Protein AF-A0A6B2DWH6-F1 (afdb_monomer)

pLDDT: mean 88.84, std 14.43, range [35.09, 98.5]

Foldseek 3Di:
DDPDPLQQDDAPPLQQQPDAQLPPRARWDDDRQWTAGPVGDIWGQDSLGDTDRDPDDDDPPPAQDLVNLVVVVVVVVVCPCVVVLQVLLVVLLCPAEEDEDAQCQLVSSVVSNCVRNVYRYHYDDPHPSRVSNNSD

Mean predicted aligned error: 5.58 Å

Nearest PDB structures (foldseek):
  1p91-assembly1_A  TM=9.399E-01  e=2.922E-08  Escherichia coli
  4ine-assembly1_B  TM=8.346E-01  e=4.955E-01  Caenorhabditis elegans
  3mcz-assembly1_B  TM=8.087E-01  e=8.237E-01  Burkholderia thailandensis E264
  7fbh-assembly1_B-5  TM=5.755E-01  e=1.459E+00  Streptomyces sp. RI18
  1x19-assembly1_A  TM=5.813E-01  e=2.426E+00  Chlorobaculum tepidum TLS

Sequence (136 aa):
MSASGPGNDPLPPQVVEALRCSVCGDPIGLADRTLRCGNRHSFDLARQGYVNLLHARIPSGTADTADMVAARADFLASGAYRGLADELARVCAEADDLVIDAGAGTGYYLARVLDASGAAGLALDVSAVALRRAAR

Solvent-accessible surface area (backbone atoms only — not comparable to full-atom values): 8074 Å² total; per-residue (Å²): 138,81,82,73,59,94,52,71,74,68,79,56,66,68,59,43,70,73,42,52,32,80,87,78,63,43,65,34,45,79,53,92,55,32,40,35,27,93,89,64,57,72,34,58,51,41,70,52,62,47,68,72,72,74,91,64,84,78,65,89,87,79,60,72,47,71,65,56,50,46,54,52,49,55,50,53,70,70,44,82,52,43,70,59,33,53,49,51,12,60,76,41,31,83,44,66,62,76,47,77,34,83,66,32,44,57,26,68,53,55,54,44,22,36,76,54,25,70,26,48,78,43,76,40,61,92,36,69,66,25,42,54,52,42,38,106

Structure (mmCIF, N/CA/C/O backbone):
data_AF-A0A6B2DWH6-F1
#
_entry.id   AF-A0A6B2DWH6-F1
#
loop_
_atom_site.group_PDB
_atom_site.id
_atom_site.type_symbol
_atom_site.label_atom_id
_atom_site.label_alt_id
_atom_site.label_comp_id
_atom_site.label_asym_id
_atom_site.label_entity_id
_atom_site.label_seq_id
_atom_site.pdbx_PDB_ins_code
_atom_site.Cartn_x
_atom_site.Cartn_y
_atom_site.Cartn_z
_atom_site.occupancy
_atom_site.B_iso_or_equiv
_atom_site.auth_seq_id
_atom_site.auth_comp_id
_atom_site.auth_asym_id
_atom_site.auth_atom_id
_atom_site.pdbx_PDB_model_num
ATOM 1 N N . MET A 1 1 ? -27.314 4.173 -9.358 1.00 35.09 1 MET A N 1
ATOM 2 C CA . MET A 1 1 ? -26.241 3.636 -8.498 1.00 35.09 1 MET A CA 1
ATOM 3 C C . MET A 1 1 ? -25.034 3.433 -9.394 1.00 35.09 1 MET A C 1
ATOM 5 O O . MET A 1 1 ? -24.906 2.385 -10.009 1.00 35.09 1 MET A O 1
ATOM 9 N N . SER A 1 2 ? -24.261 4.497 -9.615 1.00 35.84 2 SER A N 1
ATOM 10 C CA . SER A 1 2 ? -23.104 4.447 -10.511 1.00 35.84 2 SER A CA 1
ATOM 11 C C . SER A 1 2 ? -21.903 3.964 -9.720 1.00 35.84 2 SER A C 1
ATOM 13 O O . SER A 1 2 ? -21.524 4.604 -8.744 1.00 35.84 2 SER A O 1
ATOM 15 N N . ALA A 1 3 ? -21.338 2.836 -10.140 1.00 37.56 3 ALA A N 1
ATOM 16 C CA . ALA A 1 3 ? -20.036 2.381 -9.692 1.00 37.56 3 ALA A CA 1
ATOM 17 C C . ALA A 1 3 ? -18.990 3.416 -10.130 1.00 37.56 3 ALA A C 1
ATOM 19 O O . ALA A 1 3 ? -18.750 3.606 -11.326 1.00 37.56 3 ALA A O 1
ATOM 20 N N . SER A 1 4 ? -18.421 4.130 -9.162 1.00 38.53 4 SER A N 1
ATOM 21 C CA . SER A 1 4 ? -17.192 4.894 -9.346 1.00 38.53 4 SER A CA 1
ATOM 22 C C . SER A 1 4 ? -16.112 3.924 -9.823 1.00 38.53 4 SER A C 1
ATOM 24 O O . SER A 1 4 ? -15.939 2.854 -9.247 1.00 38.53 4 SER A O 1
ATOM 26 N N . GLY A 1 5 ? -15.422 4.243 -10.919 1.00 36.66 5 GLY A N 1
ATOM 27 C CA . GLY A 1 5 ? -14.288 3.434 -11.368 1.00 36.66 5 GLY A CA 1
ATOM 28 C C . GLY A 1 5 ? -13.184 3.369 -10.296 1.00 36.66 5 GLY A C 1
ATOM 29 O O . GLY A 1 5 ? -13.136 4.253 -9.437 1.00 36.66 5 GLY A O 1
ATOM 30 N N . PRO A 1 6 ? -12.253 2.400 -10.383 1.00 44.94 6 PRO A N 1
ATOM 31 C CA . PRO A 1 6 ? -11.280 2.039 -9.334 1.00 44.94 6 PRO A CA 1
ATOM 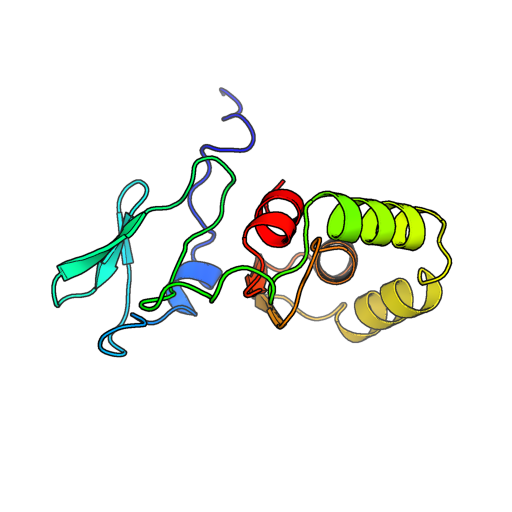32 C C . PRO A 1 6 ? -10.208 3.106 -8.998 1.00 44.94 6 PRO A C 1
ATOM 34 O O . PRO A 1 6 ? -9.156 2.789 -8.466 1.00 44.94 6 PRO A O 1
ATOM 37 N N . GLY A 1 7 ? -10.429 4.384 -9.321 1.00 46.09 7 GLY A N 1
ATOM 38 C CA . GLY A 1 7 ? -9.502 5.488 -9.041 1.00 46.09 7 GLY A CA 1
ATOM 39 C C . GLY A 1 7 ? -10.138 6.723 -8.397 1.00 46.09 7 GLY A C 1
ATOM 40 O O . GLY A 1 7 ? -9.451 7.737 -8.235 1.00 46.09 7 GLY A O 1
ATOM 41 N N . ASN A 1 8 ? -11.433 6.675 -8.061 1.00 51.72 8 ASN A N 1
ATOM 42 C CA . ASN A 1 8 ? -12.177 7.818 -7.519 1.00 51.72 8 ASN A CA 1
ATOM 43 C C . ASN A 1 8 ? -12.636 7.652 -6.068 1.00 51.72 8 ASN A C 1
ATOM 45 O O . ASN A 1 8 ? -13.194 8.604 -5.525 1.00 51.72 8 ASN A O 1
ATOM 49 N N . ASP A 1 9 ? -12.396 6.497 -5.452 1.00 61.91 9 ASP A N 1
ATOM 50 C CA . ASP A 1 9 ? -12.812 6.284 -4.074 1.00 61.91 9 ASP A CA 1
ATOM 51 C C . ASP A 1 9 ? -11.862 7.023 -3.116 1.00 61.91 9 ASP A C 1
ATOM 53 O O . ASP A 1 9 ? -10.639 7.013 -3.314 1.00 61.91 9 ASP A O 1
ATOM 57 N N . PRO A 1 10 ? -12.403 7.735 -2.114 1.00 75.06 10 PRO A N 1
ATOM 58 C CA . PRO A 1 10 ? -11.590 8.350 -1.076 1.00 75.06 10 PRO A CA 1
ATOM 59 C C . PRO A 1 10 ? -10.850 7.266 -0.280 1.00 75.06 10 PRO A C 1
ATOM 61 O O . PRO A 1 10 ? -11.325 6.136 -0.165 1.00 75.06 10 PRO A O 1
ATOM 64 N N . LEU A 1 11 ? -9.686 7.613 0.282 1.00 87.19 11 LEU A N 1
ATOM 65 C CA . LEU A 1 11 ? -8.959 6.705 1.176 1.00 87.19 11 LEU A CA 1
ATOM 66 C C . LEU A 1 11 ? -9.879 6.260 2.330 1.00 87.19 11 LEU A C 1
ATOM 68 O O . LEU A 1 11 ? -10.635 7.101 2.833 1.00 87.19 11 LEU A O 1
ATOM 72 N N . PRO A 1 12 ? -9.801 4.994 2.786 1.00 89.50 12 PRO A N 1
ATOM 73 C CA . PRO A 1 12 ? -10.566 4.542 3.944 1.00 89.50 12 PRO A CA 1
ATOM 74 C C . PRO A 1 12 ? -10.312 5.442 5.168 1.00 89.50 12 PRO A C 1
ATOM 76 O O . PRO A 1 12 ? -9.162 5.843 5.382 1.00 89.50 12 PRO A O 1
ATOM 79 N N . PRO A 1 13 ? -11.330 5.759 5.992 1.00 91.44 13 PRO A N 1
ATOM 80 C CA . PRO A 1 13 ? -11.164 6.618 7.168 1.00 91.44 13 PRO A CA 1
ATOM 81 C C . PRO A 1 13 ? -10.044 6.157 8.108 1.00 91.44 13 PRO A C 1
ATOM 83 O O . PRO A 1 13 ? -9.205 6.967 8.494 1.00 91.44 13 PRO A O 1
ATOM 86 N N . GLN A 1 14 ? -9.958 4.847 8.359 1.00 93.25 14 GLN A N 1
ATOM 87 C CA . GLN A 1 14 ? -8.919 4.214 9.178 1.00 93.25 14 GLN A CA 1
ATOM 88 C C . GLN A 1 14 ? -7.509 4.566 8.687 1.00 93.25 14 GLN A C 1
ATOM 90 O O . GLN A 1 14 ? -6.604 4.850 9.471 1.00 93.25 14 GLN A O 1
ATOM 95 N N . VAL A 1 15 ? -7.320 4.588 7.362 1.00 93.44 15 VAL A N 1
ATOM 96 C CA . VAL A 1 15 ? -6.038 4.935 6.740 1.00 93.44 15 VAL A CA 1
ATOM 97 C C . VAL A 1 15 ? -5.706 6.402 6.993 1.00 93.44 15 VAL A C 1
ATOM 99 O O . VAL A 1 15 ? -4.573 6.721 7.343 1.00 93.44 15 VAL A O 1
ATOM 102 N N . VAL A 1 16 ? -6.676 7.306 6.842 1.00 94.50 16 VAL A N 1
ATOM 103 C CA . VAL A 1 16 ? -6.461 8.744 7.073 1.00 94.50 16 VAL A CA 1
ATOM 104 C C . VAL A 1 16 ? -6.132 9.016 8.544 1.00 94.50 16 VAL A C 1
ATOM 106 O O . VAL A 1 16 ? -5.200 9.764 8.832 1.00 94.50 16 VAL A O 1
ATOM 109 N N . GLU A 1 17 ? -6.841 8.370 9.469 1.00 94.69 17 GLU A N 1
ATOM 110 C CA . GLU A 1 17 ? -6.647 8.511 10.917 1.00 94.69 17 GLU A CA 1
ATOM 111 C C . GLU A 1 17 ? -5.282 7.990 11.395 1.00 94.69 17 GLU A C 1
ATOM 113 O O . GLU A 1 17 ? -4.674 8.567 12.309 1.00 94.69 17 GLU A O 1
ATOM 118 N N . ALA A 1 18 ? -4.762 6.945 10.746 1.00 94.50 18 ALA A N 1
ATOM 119 C CA . ALA A 1 18 ? -3.435 6.400 11.013 1.00 94.50 18 ALA A CA 1
ATOM 120 C C . ALA A 1 18 ? -2.292 7.296 10.501 1.00 94.50 18 ALA A C 1
ATOM 122 O O . ALA A 1 18 ? -1.163 7.207 10.991 1.00 94.50 18 ALA A O 1
ATOM 123 N N . LEU A 1 19 ? -2.555 8.184 9.538 1.00 95.56 19 LEU A N 1
ATOM 124 C CA . LEU A 1 19 ? -1.535 9.051 8.954 1.00 95.56 19 LEU A CA 1
ATOM 125 C C . LEU A 1 19 ? -1.257 10.297 9.806 1.00 95.56 19 LEU A C 1
ATOM 127 O O . LEU A 1 19 ? -2.093 10.827 10.542 1.00 95.56 19 LEU A O 1
ATOM 131 N N . ARG A 1 20 ? -0.033 10.806 9.671 1.00 96.62 20 ARG A N 1
ATOM 132 C CA . ARG A 1 20 ? 0.405 12.098 10.212 1.00 96.62 20 ARG A CA 1
ATOM 133 C C . ARG A 1 20 ? 1.087 12.899 9.118 1.00 96.62 20 ARG A C 1
ATOM 135 O O . ARG A 1 20 ? 1.631 12.336 8.168 1.00 96.62 20 ARG A O 1
ATOM 142 N N . CYS A 1 21 ? 1.070 14.221 9.250 1.00 96.94 21 CYS A N 1
ATOM 143 C CA . CYS A 1 21 ? 1.777 15.094 8.327 1.00 96.94 21 CYS A CA 1
ATOM 144 C C . CYS A 1 21 ? 3.275 14.792 8.368 1.00 96.94 21 CYS A C 1
ATOM 146 O O . CYS A 1 21 ? 3.915 14.987 9.399 1.00 96.94 21 CYS A O 1
ATOM 148 N N . SER A 1 22 ? 3.862 14.391 7.241 1.00 95.62 22 SER A N 1
ATOM 149 C CA . SER A 1 22 ? 5.285 14.052 7.206 1.00 95.62 22 SER A CA 1
ATOM 150 C C . SER A 1 22 ? 6.208 15.265 7.377 1.00 95.62 22 SER A C 1
ATOM 152 O O . S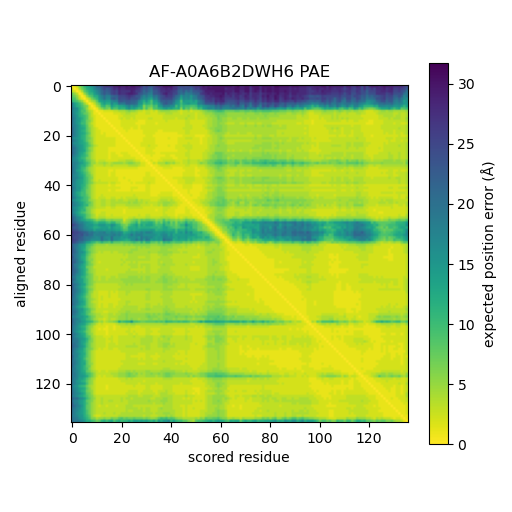ER A 1 22 ? 7.410 15.075 7.527 1.00 95.62 22 SER A O 1
ATOM 154 N N . VAL A 1 23 ? 5.691 16.502 7.326 1.00 96.38 23 VAL A N 1
ATOM 155 C CA . VAL A 1 23 ? 6.481 17.729 7.559 1.00 96.38 23 VAL A CA 1
ATOM 156 C C . VAL A 1 23 ? 6.509 18.111 9.039 1.00 96.38 23 VAL A C 1
ATOM 158 O O . VAL A 1 23 ? 7.570 18.417 9.570 1.00 96.38 23 VAL A O 1
ATOM 161 N N . CYS A 1 24 ? 5.346 18.136 9.699 1.00 97.19 24 CYS A N 1
ATOM 162 C CA . CYS A 1 24 ? 5.200 18.708 11.044 1.00 97.19 24 CYS A CA 1
ATOM 163 C C . CYS A 1 24 ? 4.678 17.731 12.106 1.00 97.19 24 CYS A C 1
ATOM 165 O O . CYS A 1 24 ? 4.614 18.098 13.270 1.00 97.19 24 CYS A O 1
ATOM 167 N N . GLY A 1 25 ? 4.297 16.506 11.734 1.00 96.56 25 GLY A N 1
ATOM 168 C CA . GLY A 1 25 ? 3.778 15.490 12.657 1.00 96.56 25 GLY A CA 1
ATOM 169 C C . GLY A 1 25 ? 2.311 15.661 13.066 1.00 96.56 25 GLY A C 1
ATOM 170 O O . GLY A 1 25 ? 1.754 14.755 13.680 1.00 96.56 25 GLY A O 1
ATOM 171 N N . ASP A 1 26 ? 1.663 16.771 12.702 1.00 97.94 26 ASP A N 1
ATOM 172 C CA . ASP A 1 26 ? 0.263 17.029 13.058 1.00 97.94 26 ASP A CA 1
ATOM 173 C C . ASP A 1 26 ? -0.715 16.028 12.421 1.00 97.94 26 ASP A C 1
ATOM 175 O O . ASP A 1 26 ? -0.426 15.477 11.347 1.00 97.94 26 ASP A O 1
ATOM 179 N N . PRO A 1 27 ? -1.912 15.851 13.017 1.00 97.75 27 PRO A N 1
ATOM 180 C CA . PRO A 1 27 ? -3.020 15.162 12.370 1.00 97.75 27 PRO A CA 1
ATOM 181 C C . PRO A 1 27 ? -3.302 15.714 10.970 1.00 97.75 27 PRO A C 1
ATOM 183 O O . PRO A 1 27 ? -3.178 16.918 10.706 1.00 97.75 27 PRO A O 1
ATOM 186 N N . ILE A 1 28 ? -3.692 14.815 10.072 1.00 96.69 28 ILE A N 1
ATOM 187 C CA . ILE A 1 28 ? -3.983 15.124 8.678 1.00 96.69 28 ILE A CA 1
ATOM 188 C C . ILE A 1 28 ? -5.402 14.675 8.336 1.00 96.69 28 ILE A C 1
ATOM 190 O O . ILE A 1 28 ? -5.843 13.626 8.790 1.00 96.69 28 ILE A O 1
ATOM 194 N N . GLY A 1 29 ? -6.126 15.486 7.569 1.00 95.56 29 GLY A N 1
ATOM 195 C CA . GLY A 1 29 ? -7.461 15.148 7.077 1.00 95.56 29 GLY A CA 1
ATOM 196 C C . GLY A 1 29 ? -7.467 15.014 5.561 1.00 95.56 29 GLY A C 1
ATOM 197 O O . GLY A 1 29 ? -6.655 15.645 4.884 1.00 95.56 29 GLY A O 1
ATOM 198 N N . LEU A 1 30 ? -8.392 14.216 5.029 1.00 93.62 30 LEU A N 1
ATOM 199 C CA . LEU A 1 30 ? -8.656 14.133 3.596 1.00 93.62 30 LEU A CA 1
ATOM 200 C C . LEU A 1 30 ? -9.780 15.105 3.227 1.00 93.62 30 LEU A C 1
ATOM 202 O O . LEU A 1 30 ? -10.888 15.002 3.746 1.00 93.62 30 LEU A O 1
ATOM 206 N N . ALA A 1 31 ? -9.494 16.032 2.318 1.00 90.25 31 ALA A N 1
ATOM 207 C CA . ALA A 1 31 ? -10.495 16.870 1.669 1.00 90.25 31 ALA A CA 1
ATOM 208 C C . ALA A 1 31 ? -10.372 16.677 0.157 1.00 90.25 31 ALA A C 1
ATOM 210 O O . ALA A 1 31 ? -9.292 16.864 -0.407 1.00 90.25 31 ALA A O 1
ATOM 211 N N . ASP A 1 32 ? -11.464 16.265 -0.486 1.00 87.00 32 ASP A N 1
ATOM 212 C CA . ASP A 1 32 ? -11.491 15.833 -1.885 1.00 87.00 32 ASP A CA 1
ATOM 213 C C . ASP A 1 32 ? -10.425 14.762 -2.178 1.00 87.00 32 ASP A C 1
ATOM 215 O O . ASP A 1 32 ? -10.583 13.591 -1.839 1.00 87.00 32 ASP A O 1
ATOM 219 N N . ARG A 1 33 ? -9.315 15.164 -2.800 1.00 90.12 33 ARG A N 1
ATOM 220 C CA . ARG A 1 33 ? -8.182 14.306 -3.160 1.00 90.12 33 ARG A CA 1
ATOM 221 C C . ARG A 1 33 ? -6.865 14.797 -2.569 1.00 90.12 33 ARG A C 1
ATOM 223 O O . ARG A 1 33 ? -5.805 14.463 -3.089 1.00 90.12 33 ARG A O 1
ATOM 230 N N . THR A 1 34 ? -6.916 15.579 -1.499 1.00 94.06 34 THR A N 1
ATOM 231 C CA . THR A 1 34 ? -5.729 16.166 -0.883 1.00 94.06 34 THR A CA 1
ATOM 232 C C . THR A 1 34 ? -5.742 15.895 0.614 1.00 94.06 34 THR A C 1
ATOM 234 O O . THR A 1 34 ? -6.682 16.252 1.326 1.00 94.06 34 THR A O 1
ATOM 237 N N . LEU A 1 35 ? -4.671 15.273 1.101 1.00 95.50 35 LEU A N 1
ATOM 238 C CA . LEU A 1 35 ? -4.389 15.179 2.525 1.00 95.50 35 LEU A CA 1
ATOM 239 C C . LEU A 1 35 ? -3.798 16.508 2.998 1.00 95.50 35 LEU A C 1
ATOM 241 O O . LEU A 1 35 ? -2.803 16.967 2.436 1.00 95.50 35 LEU A O 1
ATOM 245 N N . ARG A 1 36 ? -4.384 17.135 4.022 1.00 96.88 36 ARG A N 1
ATOM 246 C CA . ARG A 1 36 ? -3.950 18.445 4.529 1.00 96.88 36 ARG A CA 1
ATOM 247 C C . ARG A 1 36 ? -3.963 18.521 6.052 1.00 96.88 36 ARG A C 1
ATOM 249 O O . ARG A 1 36 ? -4.925 18.098 6.688 1.00 96.88 36 ARG A O 1
ATOM 256 N N . CYS A 1 37 ? -2.897 19.063 6.642 1.00 97.56 37 CYS A N 1
ATOM 257 C CA . CYS A 1 37 ? -2.819 19.299 8.090 1.00 97.56 37 CYS A CA 1
ATOM 258 C C . CYS A 1 37 ? -3.206 20.741 8.466 1.00 97.56 37 CYS A C 1
ATOM 260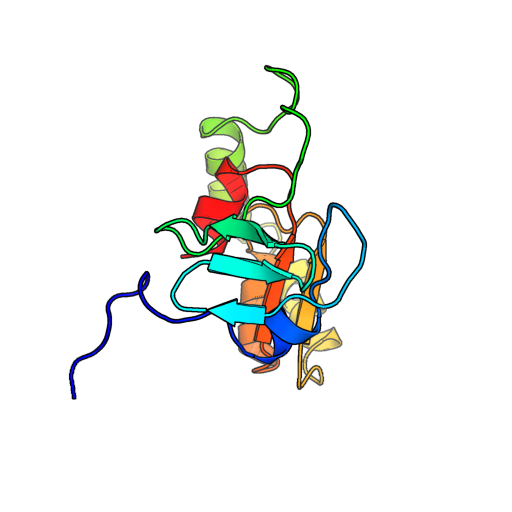 O O . CYS A 1 37 ? -3.313 21.614 7.599 1.00 97.56 37 CYS A O 1
ATOM 262 N N . GLY A 1 38 ? -3.351 21.023 9.768 1.00 96.56 38 GLY A N 1
ATOM 263 C CA . GLY A 1 38 ? -3.679 22.366 10.280 1.00 96.56 38 GLY A CA 1
ATOM 264 C C . GLY A 1 38 ? -2.672 23.455 9.875 1.00 96.56 38 GLY A C 1
ATOM 265 O O . GLY A 1 38 ? -3.055 24.591 9.607 1.00 96.56 38 GLY A O 1
ATOM 266 N N .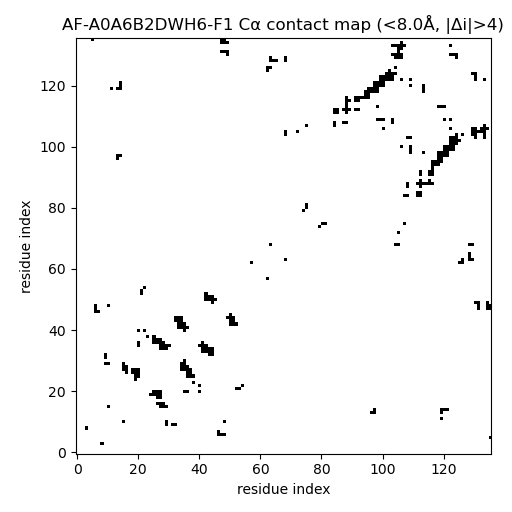 ASN A 1 39 ? -1.401 23.081 9.704 1.00 97.25 39 ASN A N 1
ATOM 267 C CA . ASN A 1 39 ? -0.327 23.953 9.211 1.00 97.25 39 ASN A CA 1
ATOM 268 C C . ASN A 1 39 ? -0.317 24.144 7.681 1.00 97.25 39 ASN A C 1
ATOM 270 O O . ASN A 1 39 ? 0.569 24.796 7.133 1.00 97.25 39 ASN A O 1
ATOM 274 N N . ARG A 1 40 ? -1.332 23.628 6.977 1.00 95.88 40 ARG A N 1
ATOM 275 C CA . ARG A 1 40 ? -1.562 23.768 5.529 1.00 95.88 40 ARG A CA 1
ATOM 276 C C . ARG A 1 40 ? -0.569 23.036 4.616 1.00 95.88 40 ARG A C 1
ATOM 278 O O . ARG A 1 40 ? -0.665 23.217 3.401 1.00 95.88 40 ARG A O 1
ATOM 285 N N . HIS A 1 41 ? 0.296 22.167 5.142 1.00 96.88 41 HIS A N 1
ATOM 286 C CA . HIS A 1 41 ? 1.017 21.190 4.316 1.00 96.88 41 HIS A CA 1
ATOM 287 C C . HIS A 1 41 ? 0.011 20.265 3.633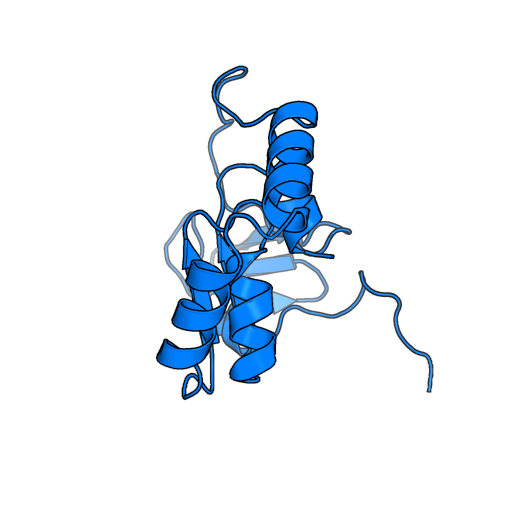 1.00 96.88 41 HIS A C 1
ATOM 289 O O . HIS A 1 41 ? -0.943 19.825 4.276 1.00 96.88 41 HIS A O 1
ATOM 295 N N . SER A 1 42 ? 0.202 20.031 2.336 1.00 95.56 42 SER A N 1
ATOM 296 C CA . SER A 1 42 ? -0.772 19.359 1.475 1.00 95.56 42 SER A CA 1
ATOM 297 C C . SER A 1 42 ? -0.087 18.278 0.643 1.00 95.56 42 SER A C 1
ATOM 299 O O . SER A 1 42 ? 1.019 18.501 0.150 1.00 95.56 42 SER A O 1
ATOM 301 N N . PHE A 1 43 ? -0.746 17.132 0.483 1.00 95.31 43 PHE A N 1
ATOM 302 C CA . PHE A 1 43 ? -0.263 15.993 -0.296 1.00 95.31 43 PHE A CA 1
ATOM 303 C C . PHE A 1 43 ? -1.395 15.459 -1.168 1.00 95.31 43 PHE A C 1
ATOM 305 O O . PHE A 1 43 ? -2.445 15.066 -0.658 1.00 95.31 43 PHE A O 1
ATOM 312 N N . ASP A 1 44 ? -1.185 15.440 -2.479 1.00 93.25 44 ASP A N 1
ATOM 313 C CA . ASP A 1 44 ? -2.228 15.046 -3.420 1.00 93.25 44 ASP A CA 1
ATOM 314 C C . ASP A 1 44 ? -2.286 13.526 -3.599 1.00 93.25 44 ASP A C 1
ATOM 316 O O . ASP A 1 44 ? -1.271 12.853 -3.807 1.00 93.25 44 ASP A O 1
ATOM 320 N N . LEU A 1 45 ? -3.506 12.992 -3.567 1.00 91.56 45 LEU A N 1
ATOM 321 C CA . LEU A 1 45 ? -3.821 11.615 -3.910 1.00 91.56 45 LEU A CA 1
ATOM 322 C C . LEU A 1 45 ? -3.712 11.444 -5.426 1.00 91.56 45 LEU A C 1
ATOM 324 O O . LEU A 1 45 ? -4.564 11.901 -6.202 1.00 91.56 45 LEU A O 1
ATOM 328 N N . ALA A 1 46 ? -2.673 10.734 -5.856 1.00 88.56 46 ALA A N 1
ATOM 329 C CA . ALA A 1 46 ? -2.447 10.408 -7.251 1.00 88.56 46 ALA A CA 1
ATOM 330 C C . ALA A 1 46 ? -3.633 9.621 -7.823 1.00 88.56 46 ALA A C 1
ATOM 332 O O . ALA A 1 46 ? -4.309 8.873 -7.118 1.00 88.56 46 ALA A O 1
ATOM 333 N N . ARG A 1 47 ? -3.881 9.751 -9.130 1.00 86.50 47 ARG A N 1
ATOM 334 C CA . ARG A 1 47 ? -4.979 9.048 -9.827 1.00 86.50 47 ARG A CA 1
ATOM 335 C C . ARG A 1 47 ? -4.942 7.529 -9.660 1.00 86.50 47 ARG A C 1
ATOM 337 O O . ARG A 1 47 ? -5.963 6.879 -9.810 1.00 86.50 47 ARG A O 1
ATOM 344 N N . GLN A 1 48 ? -3.760 6.988 -9.389 1.00 85.00 48 GLN A N 1
ATOM 345 C CA . GLN A 1 48 ? -3.516 5.573 -9.155 1.00 85.00 48 GLN A CA 1
ATOM 346 C C . GLN A 1 48 ? -3.767 5.150 -7.701 1.00 85.00 48 GLN A C 1
ATOM 348 O O . GLN A 1 48 ? -3.464 4.015 -7.394 1.00 85.00 48 GLN A O 1
ATOM 353 N N . GLY A 1 49 ? -4.240 6.034 -6.814 1.00 84.38 49 GLY A N 1
ATOM 354 C CA . GLY A 1 49 ? -4.644 5.673 -5.448 1.00 84.38 49 GLY A CA 1
ATOM 355 C C . GLY A 1 49 ? -3.562 5.786 -4.366 1.00 84.38 49 GLY A C 1
ATOM 356 O O . GLY A 1 49 ? -3.794 5.349 -3.248 1.00 84.38 49 GLY A O 1
ATOM 357 N N . TYR A 1 50 ? -2.400 6.390 -4.649 1.00 89.62 50 TYR A N 1
ATOM 358 C CA . TYR A 1 50 ? -1.320 6.569 -3.662 1.00 89.62 50 TYR A CA 1
ATOM 359 C C . TYR A 1 50 ? -1.049 8.044 -3.338 1.00 89.62 50 TYR A C 1
ATOM 361 O O . TYR A 1 50 ? -1.301 8.928 -4.160 1.00 89.62 50 TYR A O 1
ATOM 369 N N . VAL A 1 51 ? -0.472 8.310 -2.164 1.00 92.94 51 VAL A N 1
ATOM 370 C CA . VAL A 1 51 ? 0.004 9.641 -1.752 1.00 92.94 51 VAL A CA 1
ATOM 371 C C . VAL A 1 51 ? 1.525 9.616 -1.625 1.00 92.94 51 VAL A C 1
ATOM 373 O O . VAL A 1 51 ? 2.087 8.700 -1.031 1.00 92.94 51 VAL A O 1
ATOM 376 N N . ASN A 1 52 ? 2.207 10.625 -2.172 1.00 92.44 52 ASN A N 1
ATOM 377 C CA . ASN A 1 52 ? 3.641 10.800 -1.947 1.00 92.44 52 ASN A CA 1
ATOM 378 C C . ASN A 1 52 ? 3.875 11.673 -0.707 1.00 92.44 52 ASN A C 1
ATOM 380 O O . ASN A 1 52 ? 3.530 12.852 -0.716 1.00 92.44 52 ASN A O 1
ATOM 384 N N . LEU A 1 53 ? 4.490 11.101 0.329 1.00 93.12 53 LEU A N 1
ATOM 385 C CA . LEU A 1 53 ? 4.806 11.790 1.585 1.00 93.12 53 LEU A CA 1
ATOM 386 C C . LEU A 1 53 ? 6.293 12.161 1.721 1.00 93.12 53 LEU A C 1
ATOM 388 O O . LEU A 1 53 ? 6.697 12.673 2.767 1.00 93.12 53 LEU A O 1
ATOM 392 N N . LEU A 1 54 ? 7.109 11.897 0.694 1.00 88.75 54 LEU A N 1
ATOM 393 C CA . LEU A 1 54 ? 8.545 12.176 0.700 1.00 88.75 54 LEU A CA 1
ATOM 394 C C . LEU A 1 54 ? 8.838 13.640 0.349 1.00 88.75 54 LEU A C 1
ATOM 396 O O . LEU A 1 54 ? 8.351 14.159 -0.655 1.00 88.75 54 LEU A O 1
ATOM 400 N N . HIS A 1 55 ? 9.717 14.270 1.134 1.00 82.69 55 HIS A N 1
ATOM 401 C CA . HIS A 1 55 ? 10.141 15.670 0.938 1.00 82.69 55 HIS A CA 1
ATOM 402 C C . HIS A 1 55 ? 11.407 15.818 0.100 1.00 82.69 55 HIS A C 1
ATOM 404 O O . HIS A 1 55 ? 11.671 16.881 -0.457 1.00 82.69 55 HIS A O 1
ATOM 410 N N . ALA A 1 56 ? 12.204 14.756 0.017 1.00 75.75 56 ALA A N 1
ATOM 411 C CA . ALA A 1 56 ? 13.429 14.718 -0.763 1.00 75.75 56 ALA A CA 1
ATOM 412 C C . ALA A 1 56 ? 13.229 13.868 -2.019 1.00 75.75 56 ALA A C 1
ATOM 414 O O . ALA A 1 56 ? 12.549 12.840 -1.996 1.00 75.75 56 ALA A O 1
ATOM 415 N N . ARG A 1 57 ? 13.866 14.273 -3.123 1.00 69.25 57 ARG A N 1
ATOM 416 C CA . ARG A 1 57 ? 13.981 13.400 -4.294 1.00 69.25 57 ARG A CA 1
ATOM 417 C C . ARG A 1 57 ? 14.818 12.183 -3.914 1.00 69.25 57 ARG A C 1
ATOM 419 O O . ARG A 1 57 ? 15.946 12.341 -3.454 1.00 69.25 57 ARG A O 1
ATOM 426 N N . ILE A 1 58 ? 14.284 10.988 -4.159 1.00 67.88 58 ILE A N 1
ATOM 427 C CA . ILE A 1 58 ? 15.093 9.769 -4.125 1.00 67.88 58 ILE A CA 1
ATOM 428 C C . ILE A 1 58 ? 16.152 9.897 -5.233 1.00 67.88 58 ILE A C 1
ATOM 430 O O . ILE A 1 58 ? 15.782 10.208 -6.373 1.00 67.88 58 ILE A O 1
ATOM 434 N N . PRO A 1 59 ? 17.449 9.711 -4.926 1.00 67.81 59 PRO A N 1
ATOM 435 C CA . PRO A 1 59 ? 18.502 9.723 -5.932 1.00 67.81 59 PRO A CA 1
ATOM 436 C C . PRO A 1 59 ? 18.181 8.773 -7.090 1.00 67.81 59 PRO A C 1
ATOM 438 O O . PRO A 1 59 ? 17.688 7.663 -6.898 1.00 67.81 59 PRO A O 1
ATOM 441 N N . SER A 1 60 ? 18.461 9.205 -8.318 1.00 62.78 60 SER A N 1
ATOM 442 C CA . SER A 1 60 ? 18.302 8.347 -9.491 1.00 62.78 60 SER A CA 1
ATOM 443 C C . SER A 1 60 ? 19.205 7.115 -9.376 1.00 62.78 60 SER A C 1
ATOM 445 O O . SER A 1 60 ? 20.392 7.260 -9.096 1.00 62.78 60 SER A O 1
ATOM 447 N N . GLY A 1 61 ? 18.657 5.924 -9.633 1.00 65.06 61 GLY A N 1
ATOM 448 C CA . GLY A 1 61 ? 19.414 4.666 -9.663 1.00 65.06 61 GLY A CA 1
ATOM 449 C C . GLY A 1 61 ? 19.400 3.841 -8.371 1.00 65.06 61 GLY A C 1
ATOM 450 O O . GLY A 1 61 ? 19.941 2.743 -8.376 1.00 65.06 61 GLY A O 1
ATOM 451 N N . THR A 1 62 ? 18.769 4.314 -7.289 1.00 68.06 62 THR A N 1
ATOM 452 C CA . THR A 1 62 ? 18.606 3.536 -6.039 1.00 68.06 62 THR A CA 1
ATOM 453 C C . THR A 1 62 ? 17.218 2.910 -5.875 1.00 68.06 62 THR A C 1
ATOM 455 O O . THR A 1 62 ? 16.994 2.161 -4.929 1.00 68.06 62 THR A O 1
ATOM 458 N N . ALA A 1 63 ? 16.282 3.220 -6.774 1.00 71.12 63 ALA A N 1
ATOM 459 C CA . ALA A 1 63 ? 14.907 2.732 -6.729 1.00 71.12 63 ALA A CA 1
ATOM 460 C C . ALA A 1 63 ? 14.691 1.549 -7.682 1.00 71.12 63 ALA A C 1
ATOM 462 O O . ALA A 1 63 ? 15.305 1.485 -8.749 1.00 71.12 63 ALA A O 1
ATOM 463 N N . ASP A 1 64 ? 13.760 0.662 -7.321 1.00 84.19 64 ASP A N 1
ATOM 464 C CA . ASP A 1 64 ? 13.299 -0.415 -8.199 1.00 84.19 64 ASP A CA 1
ATOM 465 C C . ASP A 1 64 ? 12.816 0.156 -9.548 1.00 84.19 64 ASP A C 1
ATOM 467 O O . ASP A 1 64 ? 11.964 1.052 -9.604 1.00 84.19 64 ASP A O 1
ATOM 471 N N . THR A 1 65 ? 13.339 -0.381 -10.652 1.00 90.00 65 THR A N 1
ATOM 472 C CA . THR A 1 65 ? 12.877 -0.029 -12.002 1.00 90.00 65 THR A CA 1
ATOM 473 C C . THR A 1 65 ? 11.540 -0.705 -12.324 1.00 90.00 65 THR A C 1
ATOM 475 O O . THR A 1 65 ? 11.131 -1.669 -11.675 1.00 90.00 65 THR A O 1
ATOM 478 N N . ALA A 1 66 ? 10.847 -0.230 -13.365 1.00 90.94 66 ALA A N 1
ATOM 479 C CA . ALA A 1 66 ? 9.601 -0.848 -13.834 1.00 90.94 66 ALA A CA 1
ATOM 480 C C . ALA A 1 66 ? 9.755 -2.339 -14.163 1.00 90.94 66 ALA A C 1
ATOM 482 O O . ALA A 1 66 ? 8.878 -3.124 -13.785 1.00 90.94 66 ALA A O 1
ATOM 483 N N . ASP A 1 67 ? 10.878 -2.706 -14.782 1.00 94.75 67 ASP A N 1
ATOM 484 C CA . ASP A 1 67 ? 11.205 -4.079 -15.166 1.00 94.75 67 ASP A CA 1
ATOM 485 C C . ASP A 1 67 ? 11.522 -4.944 -13.944 1.00 94.75 67 ASP A C 1
ATOM 487 O O . ASP A 1 67 ? 11.041 -6.070 -13.853 1.00 94.75 67 ASP A O 1
ATOM 491 N N . MET A 1 68 ? 12.243 -4.409 -12.951 1.00 94.12 68 MET A N 1
ATOM 492 C CA . MET A 1 68 ? 12.497 -5.121 -11.691 1.00 94.12 68 MET A CA 1
ATOM 493 C C . MET A 1 68 ? 11.199 -5.408 -10.933 1.00 94.12 68 MET A C 1
ATOM 495 O O . MET A 1 68 ? 10.990 -6.522 -10.453 1.00 94.12 68 MET A O 1
ATOM 499 N N . VAL A 1 69 ? 10.297 -4.424 -10.853 1.00 94.62 69 VAL A N 1
ATOM 500 C CA . VAL A 1 69 ? 8.984 -4.626 -10.225 1.00 94.62 69 VAL A CA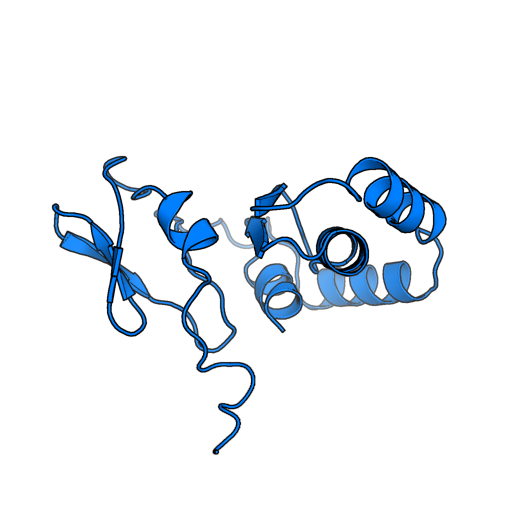 1
ATOM 501 C C . VAL A 1 69 ? 8.133 -5.609 -11.040 1.00 94.62 69 VAL A C 1
ATOM 503 O O . VAL A 1 69 ? 7.399 -6.396 -10.448 1.00 94.62 69 VAL A O 1
ATOM 506 N N . ALA A 1 70 ? 8.225 -5.597 -12.375 1.00 95.25 70 ALA A N 1
ATOM 507 C CA . ALA A 1 70 ? 7.525 -6.563 -13.227 1.00 95.25 70 ALA A CA 1
ATOM 508 C C . ALA A 1 70 ? 8.021 -7.993 -12.977 1.00 95.25 70 ALA A C 1
ATOM 510 O O . ALA A 1 70 ? 7.220 -8.860 -12.650 1.00 95.25 70 ALA A O 1
ATOM 511 N N . ALA A 1 71 ? 9.339 -8.207 -13.002 1.00 96.75 71 ALA A N 1
ATOM 512 C CA . ALA A 1 71 ? 9.942 -9.506 -12.723 1.00 96.75 71 ALA A CA 1
ATOM 513 C C . ALA A 1 71 ?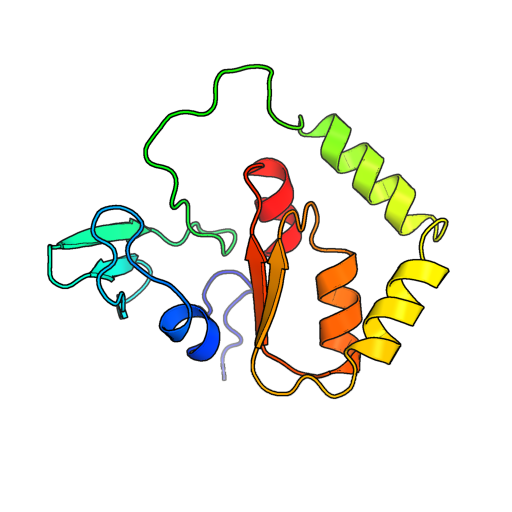 9.581 -10.025 -11.320 1.00 96.75 71 ALA A C 1
ATOM 515 O O . ALA A 1 71 ? 9.290 -11.208 -11.148 1.00 96.75 71 ALA A O 1
ATOM 516 N N . ARG A 1 72 ? 9.544 -9.137 -10.313 1.00 96.06 72 ARG A N 1
ATOM 517 C CA . ARG A 1 72 ? 9.080 -9.487 -8.961 1.00 96.06 72 ARG A CA 1
ATOM 518 C C . ARG A 1 72 ? 7.612 -9.915 -8.967 1.00 96.06 72 ARG A C 1
ATOM 520 O O . ARG A 1 72 ? 7.279 -10.908 -8.328 1.00 96.06 72 ARG A O 1
ATOM 527 N N . ALA A 1 73 ? 6.748 -9.194 -9.681 1.00 95.38 73 ALA A N 1
ATOM 528 C CA . ALA A 1 73 ? 5.337 -9.550 -9.801 1.00 95.38 73 ALA A CA 1
ATOM 529 C C . ALA A 1 73 ? 5.151 -10.922 -10.470 1.00 95.38 73 ALA A C 1
ATOM 531 O O . ALA A 1 73 ? 4.414 -11.750 -9.941 1.00 95.38 73 ALA A O 1
ATOM 532 N N . ASP A 1 74 ? 5.868 -11.192 -11.564 1.00 97.50 74 ASP A N 1
ATOM 533 C CA . ASP A 1 74 ? 5.808 -12.473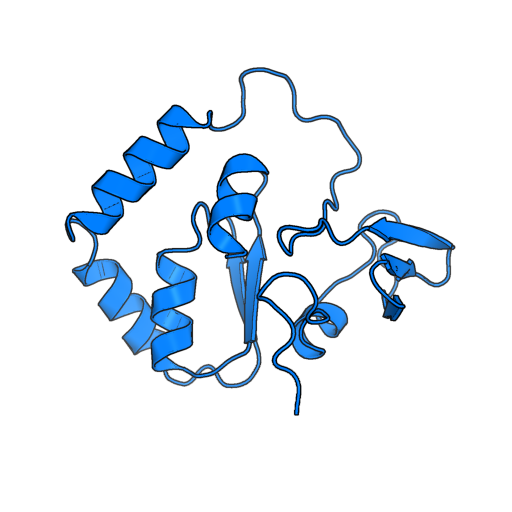 -12.279 1.00 97.50 74 ASP A CA 1
ATOM 534 C C . ASP A 1 74 ? 6.286 -13.635 -11.395 1.00 97.50 74 ASP A C 1
ATOM 536 O O . ASP A 1 74 ? 5.648 -14.689 -11.325 1.00 97.50 74 ASP A O 1
ATOM 540 N N . PHE A 1 75 ? 7.374 -13.429 -10.646 1.00 98.06 75 PHE A N 1
ATOM 541 C CA . PHE A 1 75 ? 7.863 -14.409 -9.678 1.00 98.06 75 PHE A CA 1
ATOM 542 C C . PHE A 1 75 ? 6.831 -14.698 -8.582 1.00 98.06 75 PHE A C 1
ATOM 544 O O . PHE A 1 75 ? 6.561 -15.860 -8.284 1.00 98.06 75 PHE A O 1
ATOM 551 N N . LEU A 1 76 ? 6.216 -13.669 -7.996 1.00 97.31 76 LEU A N 1
ATOM 552 C CA . LEU A 1 76 ? 5.187 -13.845 -6.966 1.00 97.31 76 LEU A CA 1
ATOM 553 C C . LEU A 1 76 ? 3.938 -14.550 -7.528 1.00 97.31 76 LEU A C 1
ATOM 555 O O . LEU A 1 76 ? 3.379 -15.434 -6.874 1.00 97.31 76 LEU A O 1
ATOM 559 N N . ALA A 1 77 ? 3.549 -14.232 -8.767 1.00 96.00 77 ALA A N 1
ATOM 560 C CA . ALA A 1 77 ? 2.433 -14.863 -9.471 1.00 96.00 77 ALA A CA 1
ATOM 561 C C . ALA A 1 77 ? 2.679 -16.346 -9.800 1.00 96.00 77 ALA A C 1
ATOM 563 O O . ALA A 1 77 ? 1.723 -17.118 -9.864 1.00 96.00 77 ALA A O 1
ATOM 564 N N . SER A 1 78 ? 3.941 -16.775 -9.932 1.00 98.06 78 SER A N 1
ATOM 565 C CA . SER A 1 78 ? 4.293 -18.195 -10.110 1.00 98.06 78 SER A CA 1
ATOM 566 C C . SER A 1 78 ? 3.876 -19.083 -8.929 1.00 98.06 78 SER A C 1
ATOM 568 O O . SER A 1 78 ? 3.836 -20.306 -9.050 1.00 98.06 78 SER A O 1
ATOM 570 N N . GLY A 1 79 ? 3.573 -18.480 -7.774 1.00 97.81 79 GLY A N 1
ATOM 571 C CA . GLY A 1 79 ? 3.206 -19.192 -6.555 1.00 97.81 79 GLY A CA 1
ATOM 572 C C . GLY A 1 79 ? 4.398 -19.666 -5.728 1.00 97.81 79 GLY A C 1
ATOM 573 O O . GLY A 1 79 ? 4.179 -20.248 -4.668 1.00 97.81 79 GLY A O 1
ATOM 574 N N . ALA A 1 80 ? 5.637 -19.368 -6.137 1.00 98.31 80 ALA A N 1
ATOM 575 C CA . ALA A 1 80 ? 6.845 -19.721 -5.388 1.00 98.31 80 ALA A CA 1
ATOM 576 C C . ALA A 1 80 ? 6.777 -19.296 -3.908 1.00 98.31 80 ALA A C 1
ATOM 578 O O . ALA A 1 80 ? 7.249 -20.019 -3.035 1.00 98.31 80 ALA A O 1
ATOM 579 N N . TYR A 1 81 ? 6.148 -18.150 -3.623 1.00 98.31 81 TYR A N 1
ATOM 580 C CA . TYR A 1 81 ? 5.976 -17.591 -2.275 1.00 98.31 81 TYR A CA 1
ATOM 581 C C . TYR A 1 81 ? 4.551 -17.713 -1.713 1.00 98.31 81 TYR A C 1
ATOM 583 O O . TYR A 1 81 ? 4.247 -17.135 -0.668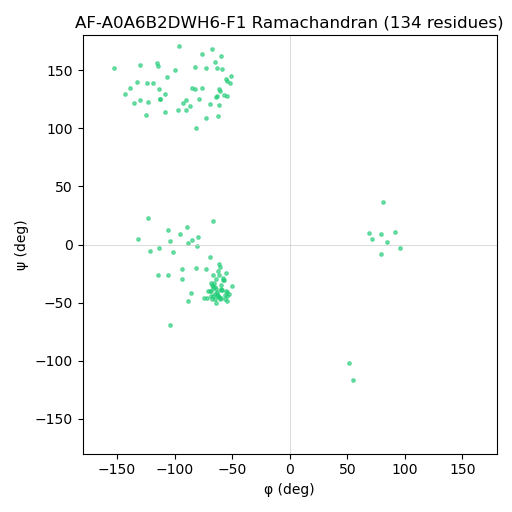 1.00 98.31 81 TYR A O 1
ATOM 591 N N . ARG A 1 82 ? 3.682 -18.514 -2.343 1.00 97.88 82 ARG A N 1
ATOM 592 C CA . ARG A 1 82 ? 2.295 -18.707 -1.891 1.00 97.88 82 ARG A CA 1
ATOM 593 C C . ARG A 1 82 ? 2.218 -19.191 -0.443 1.00 97.88 82 ARG A C 1
ATOM 595 O O . ARG A 1 82 ? 1.417 -18.663 0.313 1.00 97.88 82 ARG A O 1
ATOM 602 N N . GLY A 1 83 ? 3.066 -20.144 -0.048 1.00 98.50 83 GLY A N 1
ATOM 603 C CA . GLY A 1 83 ? 3.056 -20.682 1.318 1.00 98.50 83 GLY A CA 1
ATOM 604 C C . GLY A 1 83 ? 3.315 -19.617 2.388 1.00 98.50 83 GLY A C 1
ATOM 605 O O . GLY A 1 83 ? 2.657 -19.619 3.422 1.00 98.50 83 GLY A O 1
ATOM 606 N N . LEU A 1 84 ? 4.213 -18.664 2.116 1.00 98.12 84 LEU A N 1
ATOM 607 C CA . LEU A 1 84 ? 4.463 -17.535 3.015 1.00 98.12 84 LEU A CA 1
ATOM 608 C C . LEU A 1 84 ? 3.264 -16.581 3.062 1.00 98.12 84 LEU A C 1
ATOM 610 O O . LEU A 1 84 ? 2.861 -16.159 4.141 1.00 98.12 84 LEU A O 1
ATOM 614 N N . ALA A 1 85 ? 2.683 -16.253 1.906 1.00 98.19 85 ALA A N 1
ATOM 615 C CA . ALA A 1 85 ? 1.525 -15.364 1.841 1.00 98.19 85 ALA A CA 1
ATOM 616 C C . ALA A 1 85 ? 0.294 -15.951 2.548 1.00 98.19 85 ALA A C 1
ATOM 618 O O . ALA A 1 85 ? -0.401 -15.233 3.261 1.00 98.19 85 ALA A O 1
ATOM 619 N N . ASP A 1 86 ? 0.050 -17.252 2.382 1.00 98.31 86 ASP A N 1
ATOM 620 C CA . ASP A 1 86 ? -1.050 -17.953 3.043 1.00 98.31 86 ASP A CA 1
ATOM 621 C C . ASP A 1 86 ? -0.836 -18.016 4.570 1.00 98.31 86 ASP A C 1
ATOM 623 O O . ASP A 1 86 ? -1.788 -17.829 5.325 1.00 98.31 86 ASP A O 1
ATOM 627 N N . GLU A 1 87 ? 0.402 -18.200 5.044 1.00 98.44 87 GLU A N 1
ATOM 628 C CA . GLU A 1 87 ? 0.700 -18.188 6.483 1.00 98.44 87 GLU A CA 1
ATOM 629 C C . GLU A 1 87 ? 0.549 -16.790 7.101 1.00 98.44 87 GLU A C 1
ATOM 631 O O . GLU A 1 87 ? -0.022 -16.661 8.183 1.00 98.44 87 GLU A O 1
ATOM 636 N N . LEU A 1 88 ? 0.984 -15.733 6.406 1.00 97.62 88 LEU A N 1
ATOM 637 C CA . LEU A 1 88 ? 0.738 -14.354 6.841 1.00 97.62 88 LEU A CA 1
ATOM 638 C C . LEU A 1 88 ? -0.763 -14.065 6.940 1.00 97.62 88 LEU A C 1
ATOM 640 O O . LEU A 1 88 ? -1.222 -13.548 7.955 1.00 97.62 88 LEU A O 1
ATOM 644 N N . ALA A 1 89 ? -1.536 -14.455 5.925 1.00 97.50 89 ALA A N 1
ATOM 645 C CA . ALA A 1 89 ? -2.986 -14.294 5.932 1.00 97.50 89 ALA A CA 1
ATOM 646 C C . ALA A 1 89 ? -3.645 -15.045 7.096 1.00 97.50 89 ALA A C 1
ATOM 648 O O . ALA A 1 89 ? -4.540 -14.511 7.742 1.00 97.50 89 ALA A O 1
ATOM 649 N N . ARG A 1 90 ? -3.164 -16.251 7.416 1.00 97.88 90 ARG A N 1
ATOM 650 C CA . ARG A 1 90 ? -3.647 -17.032 8.559 1.00 97.88 90 ARG A CA 1
ATOM 651 C C . ARG A 1 90 ? -3.347 -16.350 9.895 1.00 97.88 90 ARG A C 1
ATOM 653 O O . ARG A 1 90 ? -4.223 -16.294 10.751 1.00 97.88 90 ARG A O 1
ATOM 660 N N . VAL A 1 91 ? -2.121 -15.864 10.093 1.00 96.94 91 VAL A N 1
ATOM 661 C CA . VAL A 1 91 ? -1.701 -15.209 11.347 1.00 96.94 91 VAL A CA 1
ATOM 662 C C . VAL A 1 91 ? -2.410 -13.868 11.545 1.00 96.94 91 VAL A C 1
ATOM 664 O O . VAL A 1 91 ? -2.720 -13.504 12.675 1.00 96.94 91 VAL A O 1
ATOM 667 N N . CYS A 1 92 ? -2.701 -13.156 10.459 1.00 96.00 92 CYS A N 1
ATOM 668 C CA . CYS A 1 92 ? -3.375 -11.862 10.484 1.00 96.00 92 CYS A CA 1
ATOM 669 C C . CYS A 1 92 ? -4.897 -11.950 10.272 1.00 96.00 92 CYS A C 1
ATOM 671 O O . CYS A 1 92 ? -5.533 -10.913 10.115 1.00 96.00 92 CYS A O 1
ATOM 673 N N . ALA A 1 93 ? -5.494 -13.147 10.271 1.00 94.81 93 ALA A N 1
ATOM 674 C CA . ALA A 1 93 ? -6.914 -13.337 9.953 1.00 94.81 93 ALA A CA 1
ATOM 675 C C . ALA A 1 93 ? -7.867 -12.614 10.922 1.00 94.81 93 ALA A C 1
ATOM 677 O O . ALA A 1 93 ? -8.976 -12.263 10.540 1.00 94.81 93 ALA A O 1
ATOM 678 N N . GLU A 1 94 ? -7.434 -12.382 12.163 1.00 94.00 94 GLU A N 1
ATOM 679 C CA . GLU A 1 94 ? -8.219 -11.670 13.181 1.00 94.00 94 GLU A CA 1
ATOM 680 C C . GLU A 1 94 ? -8.014 -10.144 13.150 1.00 94.00 94 GLU A C 1
ATOM 682 O O . GLU A 1 94 ? -8.586 -9.441 13.977 1.00 94.00 94 GLU A O 1
ATOM 687 N N . ALA A 1 95 ? -7.205 -9.611 12.225 1.00 92.94 95 ALA A N 1
ATOM 688 C CA . ALA A 1 95 ? -7.067 -8.167 12.059 1.00 92.94 95 ALA A CA 1
ATOM 689 C C . ALA A 1 95 ? -8.363 -7.577 11.483 1.00 92.94 95 ALA A C 1
ATOM 691 O O . ALA A 1 95 ? -8.770 -7.940 10.380 1.00 92.94 95 ALA A O 1
ATOM 692 N N . ASP A 1 96 ? -8.984 -6.650 12.204 1.00 88.25 96 ASP A N 1
ATOM 693 C CA . ASP A 1 96 ? -10.346 -6.175 11.944 1.00 88.25 96 ASP A CA 1
ATOM 694 C C . ASP A 1 96 ? -10.433 -4.702 11.512 1.00 88.25 96 ASP A C 1
ATOM 696 O O . ASP A 1 96 ? -11.357 -4.336 10.788 1.00 88.25 96 ASP A O 1
ATOM 700 N N . ASP A 1 97 ? -9.468 -3.864 11.897 1.00 93.31 97 ASP A N 1
ATOM 701 C CA . ASP A 1 97 ? -9.491 -2.427 11.594 1.00 93.31 97 ASP A CA 1
ATOM 702 C C . ASP A 1 97 ? -8.528 -2.032 10.458 1.00 93.31 97 ASP A C 1
ATOM 704 O O . ASP A 1 97 ? -8.954 -1.703 9.346 1.00 93.31 97 ASP A O 1
ATOM 708 N N . LEU A 1 98 ? -7.215 -2.104 10.704 1.00 95.75 98 LEU A N 1
ATOM 709 C CA . LEU A 1 98 ? -6.185 -1.659 9.762 1.00 95.75 98 LEU A CA 1
ATOM 710 C C . LEU A 1 98 ? -4.951 -2.567 9.779 1.00 95.75 98 LEU A C 1
ATOM 712 O O . LEU A 1 98 ? -4.332 -2.783 10.820 1.00 95.75 98 LEU A O 1
ATOM 716 N N . VAL A 1 99 ? -4.527 -3.005 8.594 1.00 96.81 99 VAL A N 1
ATOM 717 C CA . VAL A 1 99 ? -3.248 -3.688 8.367 1.00 96.81 99 VAL A CA 1
ATOM 718 C C . VAL A 1 99 ? -2.300 -2.763 7.610 1.00 96.81 99 VAL A C 1
ATOM 720 O O . VAL A 1 99 ? -2.651 -2.208 6.568 1.00 96.81 99 VAL A O 1
ATOM 723 N N . ILE A 1 100 ? -1.076 -2.615 8.122 1.00 95.94 100 ILE A N 1
ATOM 724 C CA . ILE A 1 100 ? -0.024 -1.800 7.506 1.00 95.94 100 ILE A CA 1
ATOM 725 C C . ILE A 1 100 ? 1.102 -2.714 7.025 1.00 95.94 100 ILE A C 1
ATOM 727 O O . ILE A 1 100 ? 1.677 -3.457 7.818 1.00 95.94 100 ILE A O 1
ATOM 731 N N . ASP A 1 101 ? 1.447 -2.618 5.743 1.00 96.50 101 ASP A N 1
ATOM 732 C CA . ASP A 1 101 ? 2.576 -3.328 5.138 1.00 96.50 101 ASP A CA 1
ATOM 733 C C . ASP A 1 101 ? 3.707 -2.339 4.819 1.00 96.50 101 ASP A C 1
ATOM 735 O O . ASP A 1 101 ? 3.550 -1.423 4.004 1.00 96.50 101 ASP A O 1
ATOM 739 N N . ALA A 1 102 ? 4.841 -2.495 5.504 1.00 95.25 102 ALA A N 1
ATOM 740 C CA . ALA A 1 102 ? 6.016 -1.646 5.355 1.00 95.25 102 ALA A CA 1
ATOM 741 C C . ALA A 1 102 ? 7.030 -2.297 4.406 1.00 95.25 102 ALA A C 1
ATOM 743 O O . ALA A 1 102 ? 7.616 -3.331 4.716 1.00 95.25 102 ALA A O 1
ATOM 744 N N . GLY A 1 103 ? 7.282 -1.653 3.266 1.00 93.31 103 GLY A N 1
ATOM 745 C CA . GLY A 1 103 ? 7.993 -2.274 2.147 1.00 93.31 103 GLY A CA 1
ATOM 746 C C . GLY A 1 103 ? 7.073 -3.162 1.310 1.00 93.31 103 GLY A C 1
ATOM 747 O O . GLY A 1 103 ? 7.495 -4.216 0.834 1.00 93.31 103 GLY A O 1
ATOM 748 N N . ALA A 1 104 ? 5.816 -2.737 1.147 1.00 95.44 104 ALA A N 1
ATOM 749 C CA . ALA A 1 104 ? 4.752 -3.534 0.541 1.00 95.44 104 ALA A CA 1
ATOM 750 C C . ALA A 1 104 ? 5.032 -3.955 -0.910 1.00 95.44 104 ALA A C 1
ATOM 752 O O . ALA A 1 104 ? 4.403 -4.877 -1.440 1.00 95.44 104 ALA A O 1
ATOM 753 N N . GLY A 1 105 ? 5.952 -3.273 -1.598 1.00 94.25 105 GLY A N 1
ATOM 754 C CA . GLY A 1 105 ? 6.288 -3.540 -2.983 1.00 94.25 105 GLY A CA 1
ATOM 755 C C . GLY A 1 105 ? 5.047 -3.483 -3.871 1.00 94.25 105 GLY A C 1
ATOM 756 O O . GLY A 1 105 ? 4.422 -2.438 -4.039 1.00 94.25 105 GLY A O 1
ATOM 757 N N . THR A 1 106 ? 4.708 -4.617 -4.482 1.00 94.81 106 THR A N 1
ATOM 758 C CA . THR A 1 106 ? 3.544 -4.749 -5.370 1.00 94.81 106 THR A CA 1
ATOM 759 C C . THR A 1 106 ? 2.222 -4.938 -4.627 1.00 94.81 106 THR A C 1
ATOM 761 O O . THR A 1 106 ? 1.200 -5.070 -5.289 1.00 94.81 106 THR A O 1
ATOM 764 N N . GLY A 1 107 ? 2.229 -4.995 -3.291 1.00 96.06 107 GLY A N 1
ATOM 765 C CA . GLY A 1 107 ? 1.048 -5.254 -2.462 1.00 96.06 107 GLY A CA 1
ATOM 766 C C . GLY A 1 107 ? 0.652 -6.732 -2.370 1.00 96.06 107 GLY A C 1
ATOM 767 O O . GLY A 1 107 ? -0.412 -7.039 -1.849 1.00 96.06 107 GLY A O 1
ATOM 768 N N . TYR A 1 108 ? 1.486 -7.655 -2.866 1.00 97.25 108 TYR A N 1
ATOM 769 C CA . TYR A 1 108 ? 1.160 -9.087 -2.962 1.00 97.25 108 TYR A CA 1
ATOM 770 C C . TYR A 1 108 ? 0.756 -9.721 -1.623 1.00 97.25 108 TYR A C 1
ATOM 772 O O . TYR A 1 108 ? -0.240 -10.439 -1.560 1.00 97.25 108 TYR A O 1
ATOM 780 N N . TYR A 1 109 ? 1.520 -9.461 -0.560 1.00 97.75 109 TYR A N 1
ATOM 781 C CA . TYR A 1 109 ? 1.232 -10.028 0.758 1.00 97.75 109 TYR A CA 1
ATOM 782 C C . TYR A 1 109 ? 0.046 -9.340 1.415 1.00 97.75 109 TYR A C 1
ATOM 784 O O . TYR A 1 109 ? -0.857 -10.026 1.888 1.00 97.75 109 TYR A O 1
ATOM 792 N N . LEU A 1 110 ? 0.022 -8.002 1.386 1.00 97.00 110 LEU A N 1
ATOM 793 C CA . LEU A 1 110 ? -1.084 -7.223 1.929 1.00 97.00 110 LEU A CA 1
ATOM 794 C C . LEU A 1 110 ? -2.420 -7.660 1.319 1.00 97.00 110 LEU A C 1
ATOM 796 O O . LEU A 1 110 ? -3.331 -7.977 2.068 1.00 97.00 110 LEU A O 1
ATOM 800 N N . ALA A 1 111 ? -2.521 -7.786 -0.009 1.00 95.88 111 ALA A N 1
ATOM 801 C CA . ALA A 1 111 ? -3.748 -8.243 -0.668 1.00 95.88 111 ALA A CA 1
ATOM 802 C C . ALA A 1 111 ? -4.240 -9.592 -0.115 1.00 95.88 111 ALA A C 1
ATOM 804 O O . ALA A 1 111 ? -5.415 -9.745 0.203 1.00 95.88 111 ALA A O 1
ATOM 805 N N . ARG A 1 112 ? -3.326 -10.551 0.085 1.00 96.31 112 ARG A N 1
ATOM 806 C CA . ARG A 1 112 ? -3.672 -11.875 0.615 1.00 96.31 112 ARG A CA 1
ATOM 807 C C . ARG A 1 112 ? -4.134 -11.835 2.072 1.00 96.31 112 ARG A C 1
ATOM 809 O O . ARG A 1 112 ? -5.002 -12.616 2.448 1.00 96.31 112 ARG A O 1
ATOM 816 N N . VAL A 1 113 ? -3.553 -10.947 2.878 1.00 97.44 113 VAL A N 1
ATOM 817 C CA . VAL A 1 113 ? -3.973 -10.716 4.266 1.00 97.44 113 VAL A CA 1
ATOM 818 C C . VAL A 1 113 ? -5.365 -10.088 4.311 1.00 97.44 113 VAL A C 1
ATOM 820 O O . VAL A 1 113 ? -6.221 -10.577 5.043 1.00 97.44 113 VAL A O 1
ATOM 823 N N . LEU A 1 114 ? -5.620 -9.061 3.496 1.00 95.56 114 LEU A N 1
ATOM 824 C CA . LEU A 1 114 ? -6.916 -8.376 3.462 1.00 95.56 114 LEU A CA 1
ATOM 825 C C . LEU A 1 114 ? -8.045 -9.298 2.981 1.00 95.56 114 LEU A C 1
ATOM 827 O O . LEU A 1 114 ? -9.138 -9.246 3.540 1.00 95.56 114 LEU A O 1
ATOM 831 N N . ASP A 1 115 ? -7.772 -10.195 2.024 1.00 94.75 115 ASP A N 1
ATOM 832 C CA . ASP A 1 115 ? -8.719 -11.239 1.596 1.00 94.75 115 ASP A CA 1
ATOM 833 C C . ASP A 1 115 ? -9.166 -12.151 2.756 1.00 94.75 115 ASP A C 1
ATOM 835 O O . ASP A 1 115 ? -10.268 -12.700 2.723 1.00 94.75 115 ASP A O 1
ATOM 839 N N . ALA A 1 116 ? -8.302 -12.358 3.756 1.00 95.12 116 ALA A N 1
ATOM 840 C CA . ALA A 1 116 ? -8.565 -13.235 4.895 1.00 95.12 116 ALA A CA 1
ATOM 841 C C . ALA A 1 116 ? -9.155 -12.507 6.111 1.00 95.12 116 ALA A C 1
ATOM 843 O O . ALA A 1 116 ? -9.887 -13.137 6.871 1.00 95.12 116 ALA A O 1
ATOM 844 N N . SER A 1 117 ? -8.837 -11.223 6.303 1.00 93.62 117 SER A N 1
ATOM 845 C CA . SER A 1 117 ? -9.190 -10.479 7.519 1.00 93.62 117 SER A CA 1
ATOM 846 C C . SER A 1 117 ? -10.338 -9.476 7.328 1.00 93.62 117 SER A C 1
ATOM 848 O O . SER A 1 117 ? -11.053 -9.164 8.275 1.00 93.62 117 SER A O 1
ATOM 850 N N . GLY A 1 118 ? -10.551 -8.968 6.108 1.00 87.25 118 GLY A N 1
ATOM 851 C CA . GLY A 1 118 ? -11.564 -7.944 5.821 1.00 87.25 118 GLY A CA 1
ATOM 852 C C . GLY A 1 118 ? -11.243 -6.536 6.349 1.00 87.25 118 GLY A C 1
ATOM 853 O O . GLY A 1 118 ? -12.082 -5.646 6.212 1.00 87.25 118 GLY A O 1
ATOM 854 N N . ALA A 1 119 ? -10.055 -6.321 6.925 1.00 94.31 119 ALA A N 1
ATOM 855 C CA . ALA A 1 119 ? -9.592 -5.016 7.402 1.00 94.31 119 ALA A CA 1
ATOM 856 C C . ALA A 1 119 ? -9.351 -4.014 6.257 1.00 94.31 119 ALA A C 1
ATOM 858 O O . ALA A 1 119 ? -9.269 -4.374 5.080 1.00 94.31 119 ALA A O 1
ATOM 859 N N . ALA A 1 120 ? -9.156 -2.739 6.604 1.00 94.25 120 ALA A N 1
ATOM 860 C CA . ALA A 1 120 ? -8.546 -1.780 5.691 1.00 94.25 120 ALA A CA 1
ATOM 861 C C . ALA A 1 120 ? -7.038 -2.057 5.539 1.00 94.25 120 ALA A C 1
ATOM 863 O O . ALA A 1 120 ? -6.380 -2.554 6.453 1.00 94.25 120 ALA A O 1
ATOM 864 N N . GLY A 1 121 ? -6.468 -1.695 4.387 1.00 94.56 121 GLY A N 1
ATOM 865 C CA . GLY A 1 121 ? -5.045 -1.876 4.099 1.00 94.56 121 GLY A CA 1
ATOM 866 C C . GLY A 1 121 ? -4.311 -0.570 3.826 1.00 94.56 121 GLY A C 1
ATOM 867 O O . GLY A 1 121 ? -4.801 0.283 3.086 1.00 94.56 121 GLY A O 1
ATOM 868 N N . LEU A 1 122 ? -3.097 -0.449 4.361 1.00 95.12 122 LEU A N 1
ATOM 869 C CA . LEU A 1 122 ? -2.154 0.620 4.044 1.00 95.12 122 LEU A CA 1
ATOM 870 C C . LEU A 1 122 ? -0.813 0.033 3.590 1.00 95.12 122 LEU A C 1
ATOM 872 O O . LEU A 1 122 ? -0.058 -0.526 4.382 1.00 95.12 122 LEU A O 1
ATOM 876 N N . ALA A 1 123 ? -0.494 0.216 2.311 1.00 95.81 123 ALA A N 1
ATOM 877 C CA . ALA A 1 123 ? 0.807 -0.115 1.744 1.00 95.81 123 ALA A CA 1
ATOM 878 C C . ALA A 1 123 ? 1.759 1.086 1.835 1.00 95.81 123 ALA A C 1
ATOM 880 O O . ALA A 1 123 ? 1.471 2.160 1.300 1.00 95.81 123 ALA A O 1
ATOM 881 N N . LEU A 1 124 ? 2.918 0.894 2.463 1.00 95.19 124 LEU A N 1
ATOM 882 C CA . LEU A 1 124 ? 4.004 1.868 2.500 1.00 95.19 124 LEU A CA 1
ATOM 883 C C . LEU A 1 124 ? 5.196 1.330 1.720 1.00 95.19 124 LEU A C 1
ATOM 885 O O . LEU A 1 124 ? 5.705 0.250 2.004 1.00 95.19 124 LEU A O 1
ATOM 889 N N . ASP A 1 125 ? 5.675 2.105 0.755 1.00 93.31 125 ASP A N 1
ATOM 890 C CA . ASP A 1 125 ? 6.897 1.790 0.025 1.00 93.31 125 ASP A CA 1
ATOM 891 C C . ASP A 1 125 ? 7.548 3.079 -0.490 1.00 93.31 125 ASP A C 1
ATOM 893 O O . ASP A 1 125 ? 6.879 4.080 -0.751 1.00 93.31 125 ASP A O 1
ATOM 897 N N . VAL A 1 126 ? 8.868 3.058 -0.649 1.00 90.69 126 VAL A N 1
ATOM 898 C CA . VAL A 1 126 ? 9.625 4.164 -1.253 1.00 90.69 126 VAL A CA 1
ATOM 899 C C . VAL A 1 126 ? 9.573 4.117 -2.786 1.00 90.69 126 VAL A C 1
ATOM 901 O O . VAL A 1 126 ? 9.787 5.128 -3.457 1.00 90.69 126 VAL A O 1
ATOM 904 N N . SER A 1 127 ? 9.259 2.957 -3.365 1.00 89.25 127 SER A N 1
ATOM 905 C CA . SER A 1 127 ? 9.109 2.743 -4.797 1.00 89.25 127 SER A CA 1
ATOM 906 C C . SER A 1 127 ? 7.729 3.180 -5.282 1.00 89.25 127 SER A C 1
ATOM 908 O O . SER A 1 127 ? 6.744 2.441 -5.229 1.00 89.25 127 SER A O 1
ATOM 910 N N . ALA A 1 128 ? 7.668 4.371 -5.881 1.00 87.62 128 ALA A N 1
ATOM 911 C CA . ALA A 1 128 ? 6.458 4.845 -6.556 1.00 87.62 128 ALA A CA 1
ATOM 912 C C . ALA A 1 128 ? 5.997 3.897 -7.683 1.00 87.62 128 ALA A C 1
ATOM 914 O O . ALA A 1 128 ? 4.812 3.831 -8.000 1.00 87.62 128 ALA A O 1
ATOM 915 N N . VAL A 1 129 ? 6.922 3.164 -8.309 1.00 90.19 129 VAL A N 1
ATOM 916 C CA . VAL A 1 129 ? 6.605 2.172 -9.347 1.00 90.19 129 VAL A CA 1
ATOM 917 C C . VAL A 1 129 ? 5.872 0.971 -8.749 1.00 90.19 129 VAL A C 1
ATOM 919 O O . VAL A 1 129 ? 4.921 0.481 -9.358 1.00 90.19 129 VAL A O 1
ATOM 922 N N . ALA A 1 130 ? 6.290 0.521 -7.566 1.00 91.69 130 ALA A N 1
ATOM 923 C CA . ALA A 1 130 ? 5.667 -0.590 -6.864 1.00 91.69 130 ALA A CA 1
ATOM 924 C C . ALA A 1 130 ? 4.293 -0.190 -6.293 1.00 91.69 130 ALA A C 1
ATOM 926 O O . ALA A 1 130 ? 3.303 -0.859 -6.588 1.00 91.69 130 ALA A O 1
ATOM 927 N N . LEU A 1 131 ? 4.185 0.981 -5.648 1.00 90.88 131 LEU A N 1
ATOM 928 C CA . LEU A 1 131 ? 2.906 1.488 -5.121 1.00 90.88 131 LEU A CA 1
ATOM 929 C C . LEU A 1 131 ? 1.833 1.685 -6.194 1.00 90.88 131 LEU A C 1
ATOM 931 O O . LEU A 1 131 ? 0.662 1.425 -5.949 1.00 90.88 131 LEU A O 1
ATOM 935 N N . ARG A 1 132 ? 2.206 2.087 -7.414 1.00 89.62 132 ARG A N 1
ATOM 936 C CA . ARG A 1 132 ? 1.246 2.171 -8.532 1.00 89.62 132 ARG A CA 1
ATOM 937 C C . ARG A 1 132 ? 0.632 0.825 -8.917 1.00 89.62 132 ARG A C 1
ATOM 939 O O . ARG A 1 132 ? -0.400 0.828 -9.585 1.00 89.62 132 ARG A O 1
ATOM 946 N N . ARG A 1 133 ? 1.297 -0.290 -8.603 1.00 89.94 133 ARG A N 1
ATOM 947 C CA . ARG A 1 133 ? 0.741 -1.640 -8.756 1.00 89.94 133 ARG A CA 1
ATOM 948 C C . ARG A 1 133 ? -0.069 -2.039 -7.527 1.00 89.94 133 ARG A C 1
ATOM 950 O O . ARG A 1 133 ? -1.145 -2.574 -7.719 1.00 89.94 133 ARG A O 1
ATOM 957 N N . ALA A 1 134 ? 0.420 -1.735 -6.324 1.00 91.44 134 ALA A N 1
ATOM 958 C CA . ALA A 1 134 ? -0.264 -2.061 -5.071 1.00 91.44 134 ALA A CA 1
ATOM 959 C C . ALA A 1 134 ? -1.613 -1.341 -4.898 1.00 91.44 134 ALA A C 1
ATOM 961 O O . ALA A 1 134 ? -2.503 -1.861 -4.244 1.00 91.44 134 ALA A O 1
ATOM 962 N N . ALA A 1 135 ? -1.759 -0.143 -5.467 1.00 84.69 135 ALA A N 1
ATOM 963 C CA . ALA A 1 135 ? -2.964 0.677 -5.353 1.00 84.69 135 ALA A CA 1
ATOM 964 C C . ALA A 1 135 ? -4.022 0.410 -6.452 1.00 84.69 135 ALA A C 1
ATOM 966 O O . ALA A 1 135 ? -4.911 1.235 -6.655 1.00 84.69 135 ALA A O 1
ATOM 967 N N . ARG A 1 136 ? -3.904 -0.703 -7.192 1.00 65.75 136 ARG A N 1
ATOM 968 C CA . ARG A 1 136 ? -4.891 -1.175 -8.181 1.00 65.75 136 ARG A CA 1
ATOM 969 C C . ARG A 1 136 ? -5.623 -2.397 -7.661 1.00 65.75 136 ARG A C 1
ATOM 971 O O . ARG A 1 136 ? -6.818 -2.504 -8.004 1.00 65.75 136 ARG A O 1
#

Secondary structure (DSSP, 8-state):
-----TT-PPPPHHHHHH-B-TTT--BEEEETTEEEETT--EEEB-TTS-B---SSPPPTTSSPPHHHHHHHHHHHHTTTTHHHHHHHHHHTTT--SEEEEET-TTSHHHHHHHHHH--EEEEE-S-HHHHHHHT-

Radius of gyration: 15.89 Å; Cα contacts (8 Å, |Δi|>4): 203; chains: 1; bounding box: 46×45×28 Å